Protein AF-A0A2E7XJD8-F1 (afdb_monomer)

Mean predicted aligned error: 5.03 Å

pLDDT: mean 88.44, std 6.41, range [53.47, 94.69]

Radius of gyration: 15.45 Å; Cα cont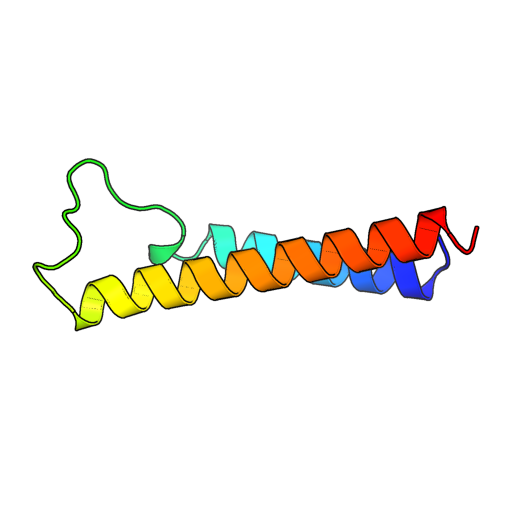acts (8 Å, |Δi|>4): 30; chains: 1; bounding box: 36×18×42 Å

Structure (mmCIF, N/CA/C/O backbone):
data_AF-A0A2E7XJD8-F1
#
_entry.id   AF-A0A2E7XJD8-F1
#
loop_
_atom_site.group_PDB
_ato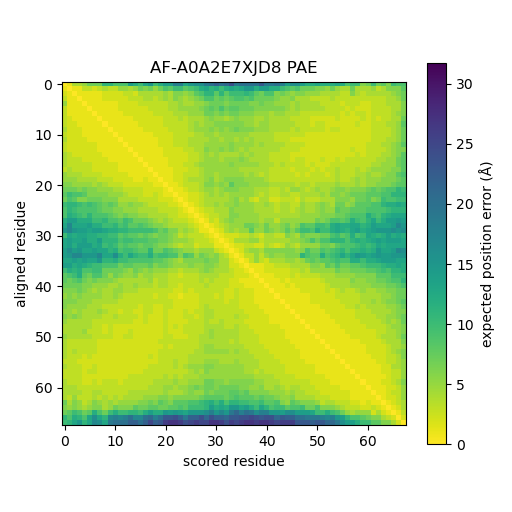m_site.id
_atom_site.type_symbol
_atom_site.label_atom_id
_atom_site.label_alt_id
_atom_site.label_comp_id
_atom_site.label_asym_id
_atom_site.label_entity_id
_atom_site.label_seq_id
_atom_site.pdbx_PDB_ins_code
_atom_site.Cartn_x
_atom_site.Cartn_y
_atom_site.Cartn_z
_atom_site.occupancy
_atom_site.B_iso_or_equiv
_atom_site.auth_seq_id
_atom_site.auth_comp_id
_atom_site.auth_asym_id
_atom_site.auth_atom_id
_atom_site.pdbx_PDB_model_num
ATOM 1 N N . MET A 1 1 ? 10.981 -0.346 -20.094 1.00 78.81 1 MET A N 1
ATOM 2 C CA . MET A 1 1 ? 11.339 -0.555 -18.670 1.00 78.81 1 MET A CA 1
ATOM 3 C C . MET A 1 1 ? 12.729 -1.175 -18.543 1.00 78.81 1 MET A C 1
ATOM 5 O O . MET A 1 1 ? 12.953 -2.283 -19.022 1.00 78.81 1 MET A O 1
ATOM 9 N N . THR A 1 2 ? 13.661 -0.467 -17.910 1.00 88.31 2 THR A N 1
ATOM 10 C CA . THR A 1 2 ? 15.047 -0.909 -17.672 1.00 88.31 2 THR A CA 1
ATOM 11 C C . THR A 1 2 ? 15.137 -1.999 -16.595 1.00 88.31 2 THR A C 1
ATOM 13 O O . THR A 1 2 ? 14.206 -2.207 -15.812 1.00 88.31 2 THR A O 1
ATOM 16 N N . LEU A 1 3 ? 16.290 -2.676 -16.492 1.00 91.56 3 LEU A N 1
ATOM 17 C CA . LEU A 1 3 ? 16.547 -3.673 -15.440 1.00 91.56 3 LEU A CA 1
ATOM 18 C C . LEU A 1 3 ? 16.409 -3.076 -14.028 1.00 91.56 3 LEU A C 1
ATOM 20 O O . LEU A 1 3 ? 15.874 -3.726 -13.131 1.00 91.56 3 LEU A O 1
ATOM 24 N N . LYS A 1 4 ? 16.846 -1.823 -13.838 1.00 89.56 4 LYS A N 1
ATOM 25 C CA . LYS A 1 4 ? 16.713 -1.092 -12.570 1.00 89.56 4 LYS A CA 1
ATOM 26 C C . LYS A 1 4 ? 15.240 -0.840 -12.222 1.00 89.56 4 LYS A C 1
ATOM 28 O O . LYS A 1 4 ? 14.837 -1.121 -11.097 1.00 89.56 4 LYS A O 1
ATOM 33 N N . GLN A 1 5 ? 14.434 -0.392 -13.189 1.00 89.25 5 GLN A N 1
ATOM 34 C CA . GLN A 1 5 ? 12.992 -0.180 -13.003 1.00 89.25 5 GLN A CA 1
ATOM 35 C C . GLN A 1 5 ? 12.261 -1.494 -12.689 1.00 89.25 5 GLN A C 1
ATOM 37 O O . GLN A 1 5 ? 11.465 -1.541 -11.759 1.00 89.25 5 GLN A O 1
ATOM 42 N N . ARG A 1 6 ? 12.583 -2.596 -13.381 1.00 90.19 6 ARG A N 1
ATOM 43 C CA . ARG A 1 6 ? 11.970 -3.911 -13.115 1.00 90.19 6 ARG A CA 1
ATOM 44 C C . ARG A 1 6 ? 12.281 -4.434 -11.707 1.00 90.19 6 ARG A C 1
ATOM 46 O O . ARG A 1 6 ? 11.402 -4.980 -11.040 1.00 90.19 6 ARG A O 1
ATOM 53 N N . ARG A 1 7 ? 13.522 -4.252 -11.238 1.00 92.94 7 ARG A N 1
ATOM 54 C CA . ARG A 1 7 ? 13.922 -4.600 -9.863 1.00 92.94 7 ARG A CA 1
ATOM 55 C C . ARG A 1 7 ? 13.155 -3.772 -8.835 1.00 92.94 7 ARG A C 1
ATOM 57 O O . ARG A 1 7 ? 12.642 -4.340 -7.878 1.00 92.94 7 ARG A O 1
ATOM 64 N N . ARG A 1 8 ? 13.032 -2.459 -9.057 1.00 92.25 8 ARG A N 1
ATOM 65 C CA . ARG A 1 8 ? 12.271 -1.571 -8.166 1.00 92.25 8 ARG A CA 1
ATOM 66 C C . ARG A 1 8 ? 10.785 -1.932 -8.136 1.00 92.25 8 ARG A C 1
ATOM 68 O O . ARG A 1 8 ? 10.235 -2.041 -7.052 1.00 92.25 8 ARG A O 1
ATOM 75 N N . HIS A 1 9 ? 10.177 -2.217 -9.285 1.00 92.56 9 HIS A N 1
ATOM 76 C CA . HIS A 1 9 ? 8.797 -2.700 -9.3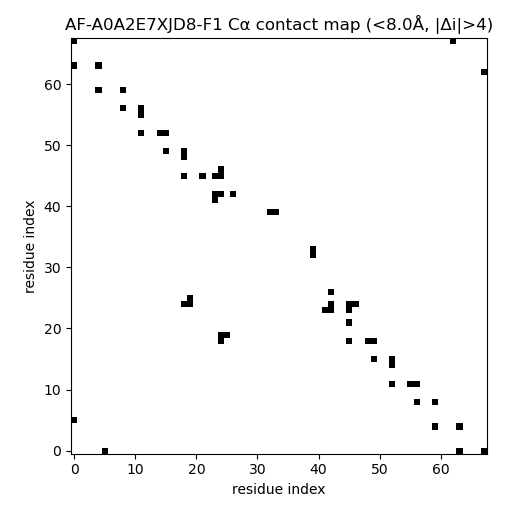60 1.00 92.56 9 HIS A CA 1
ATOM 77 C C . HIS A 1 9 ? 8.592 -3.989 -8.554 1.00 92.56 9 HIS A C 1
ATOM 79 O O . HIS A 1 9 ? 7.657 -4.091 -7.772 1.00 92.56 9 HIS A O 1
ATOM 85 N N . SER A 1 10 ? 9.496 -4.964 -8.692 1.00 93.00 10 SER A N 1
ATOM 86 C CA . SER A 1 10 ? 9.403 -6.230 -7.946 1.00 93.00 10 SER A CA 1
ATOM 87 C C . SER A 1 10 ? 9.515 -6.021 -6.430 1.00 93.00 10 SER A C 1
ATOM 89 O O . SER A 1 10 ? 8.821 -6.692 -5.673 1.00 93.00 10 SER A O 1
ATOM 91 N N . ALA A 1 11 ? 10.350 -5.073 -5.987 1.00 94.00 11 ALA A N 1
ATOM 92 C CA . ALA A 1 11 ? 10.454 -4.698 -4.576 1.00 94.00 11 ALA A CA 1
ATOM 93 C C . ALA A 1 11 ? 9.162 -4.041 -4.057 1.00 94.00 11 ALA A C 1
ATOM 95 O O . ALA A 1 11 ? 8.650 -4.458 -3.025 1.00 94.00 11 ALA A O 1
ATOM 96 N N . LEU A 1 12 ? 8.589 -3.096 -4.810 1.00 93.31 12 LEU A N 1
ATOM 97 C CA . LEU A 1 12 ? 7.325 -2.439 -4.449 1.00 93.31 12 LEU A CA 1
ATOM 98 C C . LEU A 1 12 ? 6.157 -3.432 -4.372 1.00 93.31 12 LEU A C 1
ATOM 100 O O . LEU A 1 12 ? 5.338 -3.358 -3.462 1.00 93.31 12 LEU A O 1
ATOM 104 N N . VAL A 1 13 ? 6.102 -4.408 -5.284 1.00 92.50 13 VAL A N 1
ATOM 105 C CA . VAL A 1 13 ? 5.101 -5.486 -5.232 1.00 92.50 13 VAL A CA 1
ATOM 106 C C . VAL A 1 13 ? 5.291 -6.365 -3.991 1.00 92.50 13 VAL A C 1
ATOM 108 O O . VAL A 1 13 ? 4.307 -6.722 -3.348 1.00 92.50 13 VAL A O 1
ATOM 111 N N . ALA A 1 14 ? 6.533 -6.677 -3.609 1.00 94.38 14 ALA A N 1
ATOM 112 C CA . ALA A 1 14 ? 6.802 -7.436 -2.389 1.00 94.38 14 ALA A CA 1
ATOM 113 C C . ALA A 1 14 ? 6.386 -6.666 -1.121 1.00 94.38 14 ALA A C 1
ATOM 115 O O . ALA A 1 14 ? 5.798 -7.252 -0.214 1.00 94.38 14 ALA A O 1
ATOM 116 N N . GLU A 1 15 ? 6.637 -5.355 -1.070 1.00 91.94 15 GLU A N 1
ATOM 117 C CA . GLU A 1 15 ? 6.184 -4.481 0.022 1.00 91.94 15 GLU A CA 1
ATOM 118 C C . GLU A 1 15 ? 4.649 -4.421 0.096 1.00 91.94 15 GLU A C 1
ATOM 120 O O . GLU A 1 15 ? 4.072 -4.509 1.181 1.00 91.94 15 GLU A O 1
ATOM 125 N N . LEU A 1 16 ? 3.973 -4.380 -1.054 1.00 91.75 16 LEU A N 1
ATOM 126 C CA . LEU A 1 16 ? 2.514 -4.428 -1.137 1.00 91.75 16 LEU A CA 1
ATOM 127 C C . LEU A 1 16 ? 1.944 -5.772 -0.653 1.00 91.75 16 LEU A C 1
ATOM 129 O O . LEU A 1 16 ? 0.915 -5.801 0.022 1.00 91.75 16 LEU A O 1
ATOM 133 N N . ASP A 1 17 ? 2.615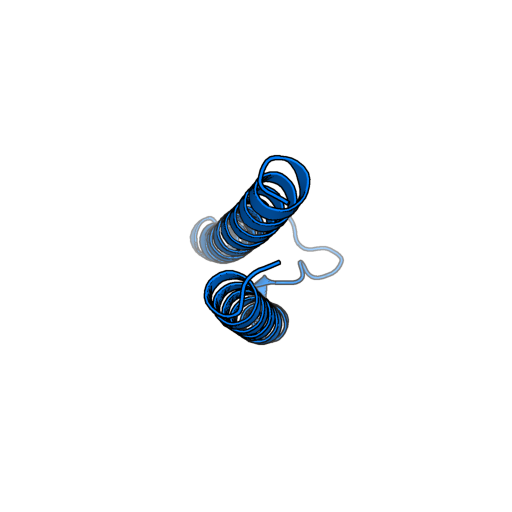 -6.889 -0.938 1.00 91.81 17 ASP A N 1
ATOM 134 C CA . ASP A 1 17 ? 2.218 -8.206 -0.429 1.00 91.81 17 ASP A CA 1
ATOM 135 C C . ASP A 1 17 ? 2.419 -8.346 1.085 1.00 91.81 17 ASP A C 1
ATOM 137 O O . ASP A 1 17 ? 1.611 -8.996 1.753 1.00 91.81 17 ASP A O 1
ATOM 141 N N . VAL A 1 18 ? 3.453 -7.715 1.649 1.00 92.38 18 VAL A N 1
ATOM 142 C CA . VAL A 1 18 ? 3.615 -7.607 3.108 1.00 92.38 18 VAL A CA 1
ATOM 143 C C . VAL A 1 18 ? 2.481 -6.775 3.701 1.00 92.38 18 VAL A C 1
ATOM 145 O O . VAL A 1 18 ? 1.863 -7.200 4.679 1.00 92.38 18 VAL A O 1
ATOM 148 N N . LEU A 1 19 ? 2.151 -5.637 3.085 1.00 90.69 19 LEU A N 1
ATOM 149 C CA . LEU A 1 19 ? 1.079 -4.769 3.558 1.00 90.69 19 LEU A CA 1
ATOM 150 C C . LEU A 1 19 ? -0.283 -5.472 3.537 1.00 90.69 19 LEU A C 1
ATOM 152 O O . LEU A 1 19 ? -1.016 -5.371 4.510 1.00 90.69 19 LEU A O 1
ATOM 156 N N . LYS A 1 20 ? -0.602 -6.264 2.508 1.00 87.81 20 LYS A N 1
ATOM 157 C CA . LYS A 1 20 ? -1.842 -7.069 2.458 1.00 87.81 20 LYS A CA 1
ATOM 158 C C . LYS A 1 20 ? -1.987 -8.073 3.603 1.00 87.81 20 LYS A C 1
ATOM 160 O O . LYS A 1 20 ? -3.097 -8.504 3.899 1.00 87.81 20 LYS A O 1
ATOM 165 N N . ARG A 1 21 ? -0.879 -8.503 4.211 1.00 89.62 21 ARG A N 1
ATOM 166 C CA . ARG A 1 21 ? -0.890 -9.404 5.376 1.00 89.62 21 ARG A CA 1
ATOM 167 C C . ARG A 1 21 ? -1.029 -8.646 6.693 1.00 89.62 21 ARG A C 1
ATOM 169 O O . ARG A 1 21 ? -1.224 -9.277 7.728 1.00 89.62 21 ARG A O 1
ATOM 176 N N . ASN A 1 22 ? -0.915 -7.318 6.669 1.00 88.50 22 ASN A N 1
ATOM 177 C CA . ASN A 1 22 ? -1.123 -6.481 7.838 1.00 88.50 22 ASN A CA 1
ATOM 178 C C . ASN A 1 22 ? -2.613 -6.531 8.236 1.00 88.50 22 ASN A C 1
ATOM 180 O O . ASN A 1 22 ? -3.462 -6.252 7.385 1.00 88.50 22 ASN A O 1
ATOM 184 N N . PRO A 1 23 ? -2.957 -6.839 9.500 1.00 86.81 23 PRO A N 1
ATOM 185 C CA . PRO A 1 23 ? -4.339 -6.823 9.985 1.00 86.81 23 PRO A CA 1
ATOM 186 C C . PRO A 1 23 ? -5.063 -5.492 9.751 1.00 86.81 23 PRO A C 1
ATOM 188 O O . PRO A 1 23 ? -6.268 -5.480 9.537 1.00 86.81 23 PRO A O 1
ATOM 191 N N . TYR A 1 24 ? -4.320 -4.384 9.728 1.00 88.06 24 TYR A N 1
ATOM 192 C CA . TYR A 1 24 ? -4.855 -3.038 9.518 1.00 88.06 24 TYR A CA 1
ATOM 193 C C . TYR A 1 24 ? -4.970 -2.651 8.035 1.00 88.06 24 TYR A C 1
ATOM 195 O O . TYR A 1 24 ? -5.350 -1.531 7.714 1.00 88.06 24 TYR A O 1
ATOM 203 N N . SER A 1 25 ? -4.655 -3.563 7.108 1.00 84.69 25 SER A N 1
ATOM 204 C CA . SER A 1 25 ? -4.835 -3.329 5.665 1.00 84.69 25 SER A CA 1
ATOM 205 C C . SER A 1 25 ? -6.281 -3.482 5.197 1.00 84.69 25 SER A C 1
ATOM 207 O O . SER A 1 25 ? -6.624 -3.065 4.090 1.00 84.69 25 SER A O 1
ATOM 209 N N . GLN A 1 26 ? -7.135 -4.083 6.026 1.00 84.69 26 GLN A N 1
ATOM 210 C CA . GLN A 1 26 ? -8.554 -4.250 5.759 1.00 84.69 26 GLN A CA 1
ATOM 211 C C . GLN A 1 26 ? -9.343 -3.816 6.982 1.00 84.69 26 GLN A C 1
ATOM 213 O O . GLN A 1 26 ? -9.185 -4.367 8.066 1.00 84.69 26 GLN A O 1
ATOM 218 N N . VAL A 1 27 ? -10.221 -2.838 6.787 1.00 84.88 27 VAL A N 1
ATOM 219 C CA . VAL A 1 27 ? -11.120 -2.377 7.841 1.00 84.88 27 VAL A CA 1
ATOM 220 C C . VAL A 1 27 ? -12.224 -3.427 8.025 1.00 84.88 27 VAL A C 1
ATOM 222 O O . VAL A 1 27 ? -12.911 -3.758 7.049 1.00 84.88 27 VAL A O 1
ATOM 225 N N . PRO A 1 28 ? -12.410 -3.982 9.237 1.00 85.12 28 PRO A N 1
ATOM 226 C CA . PRO A 1 28 ? -13.469 -4.944 9.508 1.00 85.12 28 PRO A CA 1
ATOM 227 C C . PRO A 1 28 ? -14.854 -4.366 9.204 1.00 85.12 28 PRO A C 1
ATOM 229 O O . PRO A 1 28 ? -15.115 -3.176 9.386 1.00 85.12 28 PRO A O 1
ATOM 232 N N . LYS A 1 29 ? -15.787 -5.225 8.777 1.00 81.19 29 LYS A N 1
ATOM 233 C CA . LYS A 1 29 ? -17.181 -4.805 8.587 1.00 81.19 29 LYS A CA 1
ATOM 234 C C . LYS A 1 29 ? -17.774 -4.383 9.932 1.00 81.19 29 LYS A C 1
ATOM 236 O O . LYS A 1 29 ? -17.880 -5.208 10.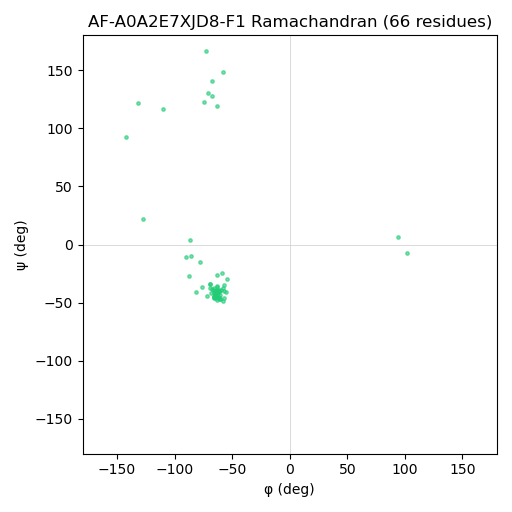832 1.00 81.19 29 LYS A O 1
ATOM 241 N N . GLY A 1 30 ? -18.192 -3.122 10.024 1.00 82.38 30 GLY A N 1
ATOM 242 C CA . GLY A 1 30 ? -18.767 -2.543 11.241 1.00 82.38 30 GLY A CA 1
ATOM 243 C C . GLY A 1 30 ? -17.766 -1.815 12.139 1.00 82.38 30 GLY A C 1
ATOM 244 O O . GLY A 1 30 ? -18.153 -1.404 13.224 1.00 82.38 30 GLY A O 1
ATOM 245 N N . TYR A 1 31 ? -16.513 -1.645 11.706 1.00 84.56 31 TYR A N 1
ATOM 246 C CA . TYR A 1 31 ? -15.575 -0.758 12.390 1.00 84.56 31 TYR A CA 1
ATOM 247 C C . TYR A 1 31 ? -15.968 0.713 12.178 1.00 84.56 31 TYR A C 1
ATOM 249 O O . TYR A 1 31 ? -16.190 1.135 11.038 1.00 84.56 31 TYR A O 1
ATOM 257 N N . THR A 1 32 ? -16.032 1.479 13.268 1.00 85.75 32 THR A N 1
ATOM 258 C CA . THR A 1 32 ? -16.364 2.908 13.260 1.00 85.75 32 THR A CA 1
ATOM 259 C C . THR A 1 32 ? -15.125 3.713 13.620 1.00 85.75 32 THR A C 1
ATOM 261 O O . THR A 1 32 ? -14.613 3.618 14.732 1.00 85.75 32 THR A O 1
ATOM 264 N N . PHE A 1 33 ? -14.659 4.534 12.681 1.00 86.00 33 PHE A N 1
ATOM 265 C CA . PHE A 1 33 ? -13.580 5.481 12.947 1.00 86.00 33 PHE A CA 1
ATOM 266 C C . PHE A 1 33 ? -14.046 6.574 13.918 1.00 86.00 33 PHE A C 1
ATOM 268 O O . PHE A 1 33 ? -15.165 7.076 13.801 1.00 86.00 33 PHE A O 1
ATOM 275 N N . GLY A 1 34 ? -13.170 6.976 14.835 1.00 84.25 34 GLY A N 1
ATOM 276 C CA . GLY A 1 34 ? -13.388 8.031 15.825 1.00 84.25 34 GLY A CA 1
ATOM 277 C C . GLY A 1 34 ? -13.714 7.530 17.233 1.00 84.25 34 GLY A C 1
ATOM 278 O O . GLY A 1 34 ? -13.767 8.339 18.155 1.00 84.25 34 GLY A O 1
ATOM 279 N N . GLU A 1 35 ? -13.918 6.223 17.423 1.00 85.06 35 GLU A N 1
ATOM 280 C CA . GLU A 1 35 ? -14.160 5.634 18.751 1.00 85.06 35 GLU A CA 1
ATOM 281 C C . GLU A 1 35 ? -12.856 5.269 19.479 1.00 85.06 35 GLU A C 1
ATOM 283 O O . GLU A 1 35 ? -12.815 5.275 20.710 1.00 85.06 35 GLU A O 1
ATOM 288 N N . ASN A 1 36 ? -11.783 4.982 18.734 1.00 86.44 36 ASN A N 1
ATOM 289 C CA . ASN A 1 36 ? -10.482 4.612 19.283 1.00 86.44 36 ASN A CA 1
ATOM 290 C C . ASN A 1 36 ? -9.344 5.212 18.448 1.00 86.44 36 ASN A C 1
ATOM 292 O O . ASN A 1 36 ? -8.865 4.600 17.494 1.00 86.44 36 ASN A O 1
ATOM 296 N N . GLU A 1 37 ? -8.871 6.396 18.842 1.00 87.44 37 GLU A N 1
ATOM 297 C CA . GLU A 1 37 ? -7.826 7.132 18.116 1.00 87.44 37 GLU A CA 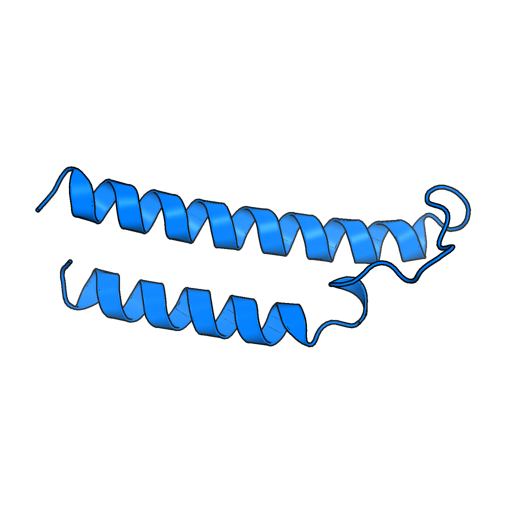1
ATOM 298 C C . GLU A 1 37 ? -6.526 6.328 17.936 1.00 87.44 37 GLU A C 1
ATOM 300 O O . GLU A 1 37 ? -5.865 6.441 16.902 1.00 87.44 37 GLU A O 1
ATOM 305 N N . GLU A 1 38 ? -6.149 5.491 18.911 1.00 86.75 38 GLU A N 1
ATOM 306 C CA . GLU A 1 38 ? -4.946 4.655 18.803 1.00 86.75 38 GLU A CA 1
ATOM 307 C C . GLU A 1 38 ? -5.094 3.550 17.756 1.00 86.75 38 GLU A C 1
ATOM 309 O O . GLU A 1 38 ? -4.119 3.160 17.111 1.00 86.75 38 GLU A O 1
ATOM 314 N N . GLU A 1 39 ? -6.300 3.017 17.597 1.00 85.19 39 GLU A N 1
ATOM 315 C CA . GLU A 1 39 ? -6.600 1.969 16.627 1.00 85.19 39 GLU A CA 1
ATOM 316 C C . GLU A 1 39 ? -6.827 2.556 15.232 1.00 85.19 39 GLU A C 1
ATOM 318 O O . GLU A 1 39 ? -6.247 2.069 14.259 1.00 85.19 39 GLU A O 1
ATOM 323 N N . ASP A 1 40 ? -7.523 3.689 15.148 1.00 89.75 40 ASP A N 1
ATOM 324 C CA . ASP A 1 40 ? -7.685 4.479 13.926 1.00 89.75 40 ASP A CA 1
ATOM 325 C C . ASP A 1 40 ? -6.340 4.889 13.337 1.00 89.75 40 ASP A C 1
ATOM 327 O O . ASP A 1 40 ? -6.139 4.824 12.122 1.00 89.75 40 ASP A O 1
ATOM 331 N N . LYS A 1 41 ? -5.383 5.261 14.193 1.00 90.94 41 LYS A N 1
ATOM 332 C CA . LYS A 1 41 ? -4.029 5.593 13.758 1.00 90.94 41 LYS A CA 1
ATOM 333 C C . LYS A 1 41 ? -3.355 4.423 13.045 1.00 90.94 41 LYS A C 1
ATOM 335 O O . LYS A 1 41 ? -2.716 4.640 12.025 1.00 90.94 41 LYS A O 1
ATOM 340 N N . LYS A 1 42 ? -3.543 3.183 13.509 1.00 90.00 42 LYS A N 1
ATOM 341 C CA . LYS A 1 42 ? -2.941 1.997 12.870 1.00 90.00 42 LYS A CA 1
ATOM 342 C C . LYS A 1 42 ? -3.533 1.731 11.488 1.00 90.00 42 LYS A C 1
ATOM 344 O O . LYS A 1 42 ? -2.797 1.362 10.574 1.00 90.00 42 LYS A O 1
ATOM 349 N N . TYR A 1 43 ? -4.839 1.946 11.321 1.00 90.69 43 TYR A N 1
ATOM 350 C CA . TYR A 1 43 ? -5.481 1.890 10.006 1.00 90.69 43 TYR A CA 1
ATOM 351 C C . TYR A 1 43 ? -4.981 3.013 9.094 1.00 90.69 43 TYR A C 1
ATOM 353 O O . TYR A 1 43 ? -4.612 2.750 7.952 1.00 90.69 43 TYR A O 1
ATOM 361 N N . ASN A 1 44 ? -4.894 4.243 9.603 1.00 90.38 44 ASN A N 1
ATOM 362 C CA . ASN A 1 44 ? -4.367 5.377 8.846 1.00 90.38 44 ASN A CA 1
ATOM 363 C C . ASN A 1 44 ? -2.912 5.154 8.413 1.00 90.38 44 ASN A C 1
ATOM 365 O O . ASN A 1 44 ? -2.592 5.373 7.250 1.00 90.38 44 ASN A O 1
ATOM 369 N N . ASP A 1 45 ? -2.055 4.634 9.291 1.00 91.94 45 ASP A N 1
ATOM 370 C CA . ASP A 1 45 ? -0.662 4.312 8.969 1.00 91.94 45 ASP A CA 1
ATOM 371 C C . ASP A 1 45 ? -0.576 3.247 7.855 1.00 91.94 45 ASP A C 1
ATOM 373 O O . ASP A 1 45 ? 0.245 3.348 6.935 1.00 91.94 45 ASP A O 1
ATOM 377 N N . ALA A 1 46 ? -1.455 2.238 7.886 1.00 91.00 46 ALA A N 1
ATOM 378 C CA . ALA A 1 46 ? -1.545 1.232 6.829 1.00 91.00 46 ALA A CA 1
ATOM 379 C C . ALA A 1 46 ? -2.033 1.831 5.496 1.00 91.00 46 ALA A C 1
ATOM 381 O O . ALA A 1 46 ? -1.497 1.485 4.439 1.00 91.00 46 ALA A O 1
ATOM 382 N N . PHE A 1 47 ? -2.998 2.755 5.529 1.00 90.62 47 PHE A N 1
ATOM 383 C CA . PHE A 1 47 ? -3.481 3.457 4.338 1.00 90.62 47 PHE A CA 1
ATOM 384 C C . PHE A 1 47 ? -2.442 4.410 3.746 1.00 90.62 47 PHE A C 1
ATOM 386 O O . PHE A 1 47 ? -2.269 4.424 2.528 1.00 90.62 47 PHE A O 1
ATOM 393 N N . GLU A 1 48 ? -1.712 5.156 4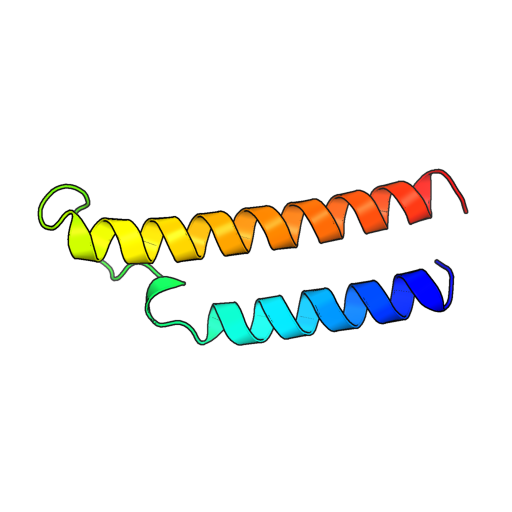.572 1.00 93.12 48 GLU A N 1
ATOM 394 C CA . GLU A 1 48 ? -0.621 6.024 4.116 1.00 93.12 48 GLU A CA 1
ATOM 395 C C . GLU A 1 48 ? 0.512 5.201 3.492 1.00 93.12 48 GLU A C 1
ATOM 397 O O . GLU A 1 48 ? 1.024 5.544 2.423 1.00 93.12 48 GLU A O 1
ATOM 402 N N . THR A 1 49 ? 0.837 4.047 4.084 1.00 92.06 49 THR A N 1
ATOM 403 C CA . THR A 1 49 ? 1.798 3.106 3.491 1.00 92.06 49 THR A CA 1
ATOM 404 C C . THR A 1 49 ? 1.308 2.604 2.130 1.00 92.06 49 THR A C 1
ATOM 406 O O . THR A 1 49 ? 2.068 2.603 1.161 1.00 92.06 49 THR A O 1
ATOM 409 N N . LEU A 1 50 ? 0.029 2.221 2.017 1.00 92.00 50 LEU A N 1
ATOM 410 C CA . LEU A 1 50 ? -0.560 1.783 0.747 1.00 92.00 50 LEU A CA 1
ATOM 411 C C . LEU A 1 50 ? -0.493 2.885 -0.312 1.00 92.00 50 LEU A C 1
ATOM 413 O O . LEU A 1 50 ? -0.081 2.629 -1.443 1.00 92.00 50 LEU A O 1
ATOM 417 N N . LYS A 1 51 ? -0.883 4.107 0.058 1.00 93.31 51 LYS A N 1
ATOM 418 C CA . LYS A 1 51 ? -0.872 5.280 -0.817 1.00 93.31 51 LYS A CA 1
ATOM 419 C C . LYS A 1 51 ? 0.529 5.549 -1.355 1.00 93.31 51 LYS A C 1
ATOM 421 O O . LYS A 1 51 ? 0.690 5.663 -2.566 1.00 93.31 51 LYS A O 1
ATOM 426 N N . SER A 1 52 ? 1.538 5.551 -0.482 1.00 94.25 52 SER A N 1
ATOM 427 C CA . SER A 1 52 ? 2.933 5.745 -0.886 1.00 94.25 52 SER A CA 1
ATOM 428 C C . SER A 1 52 ? 3.422 4.656 -1.847 1.00 94.25 52 SER A C 1
ATOM 430 O O . SER A 1 52 ? 4.111 4.957 -2.821 1.00 94.25 52 SER A O 1
ATOM 432 N N . LEU A 1 53 ? 3.058 3.388 -1.621 1.00 92.75 53 LEU A N 1
ATOM 433 C CA . LEU A 1 53 ? 3.433 2.290 -2.519 1.00 92.75 53 LEU A CA 1
ATOM 434 C C . LEU A 1 53 ? 2.792 2.426 -3.904 1.00 92.75 53 LEU A C 1
ATOM 436 O O . LEU A 1 53 ? 3.460 2.208 -4.915 1.00 92.75 53 LEU A O 1
ATOM 440 N N . VAL A 1 54 ? 1.509 2.793 -3.957 1.00 92.38 54 VAL A N 1
ATOM 441 C CA . VAL A 1 54 ? 0.784 3.009 -5.218 1.00 92.38 54 VAL A CA 1
ATOM 442 C C . VAL A 1 54 ? 1.356 4.202 -5.979 1.00 92.38 54 VAL A C 1
ATOM 444 O O . VAL A 1 54 ? 1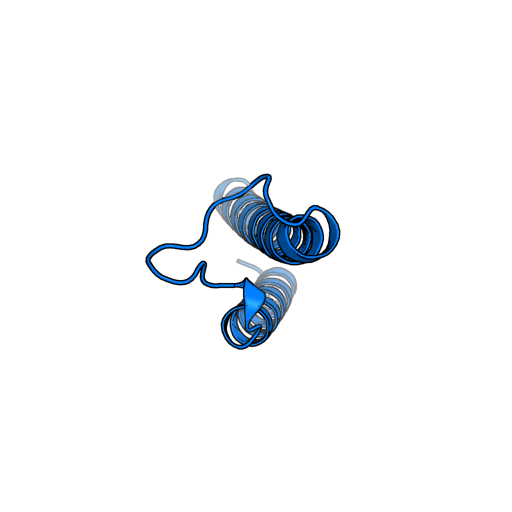.555 4.107 -7.187 1.00 92.38 54 VAL A O 1
ATOM 447 N N . GLU A 1 55 ? 1.676 5.294 -5.287 1.00 94.69 55 GLU A N 1
ATOM 448 C CA . GLU A 1 55 ? 2.297 6.475 -5.888 1.00 94.69 55 GLU A CA 1
ATOM 449 C C . GLU A 1 55 ? 3.670 6.141 -6.483 1.00 94.69 55 GLU A C 1
ATOM 451 O O . GLU A 1 55 ? 3.917 6.423 -7.652 1.00 94.69 55 GLU A O 1
ATOM 456 N N . GLN A 1 56 ? 4.518 5.412 -5.753 1.00 92.94 56 GLN A N 1
ATOM 457 C CA . GLN A 1 56 ? 5.818 4.965 -6.265 1.00 92.94 56 GLN A CA 1
ATOM 458 C C . GLN A 1 56 ? 5.705 4.008 -7.461 1.00 92.94 56 GLN A C 1
ATOM 460 O O . GLN A 1 56 ? 6.547 4.041 -8.363 1.00 92.94 56 GLN A O 1
ATOM 465 N N . LEU A 1 57 ? 4.692 3.133 -7.483 1.00 92.44 57 LEU A N 1
ATOM 466 C CA . LEU A 1 57 ? 4.409 2.285 -8.644 1.00 92.44 57 LEU A CA 1
ATOM 467 C C . LEU A 1 57 ? 3.980 3.135 -9.843 1.00 92.44 57 LEU A C 1
ATOM 469 O O . LEU A 1 57 ? 4.499 2.932 -10.939 1.00 92.44 57 LEU A O 1
ATOM 473 N N . HIS A 1 58 ? 3.102 4.114 -9.623 1.00 92.12 58 HIS A N 1
ATOM 474 C CA . HIS A 1 58 ? 2.634 5.021 -10.663 1.00 92.12 58 HIS A CA 1
ATOM 475 C C . HIS A 1 58 ? 3.769 5.875 -11.242 1.00 92.12 58 HIS A C 1
ATOM 477 O O . HIS A 1 58 ? 3.932 5.928 -12.457 1.00 92.12 58 HIS A O 1
ATOM 483 N N . GLU A 1 59 ? 4.608 6.484 -10.402 1.00 92.94 59 GLU A N 1
ATOM 484 C CA . GLU A 1 59 ? 5.798 7.229 -10.838 1.00 92.94 59 GLU A CA 1
ATOM 485 C C . GLU A 1 59 ? 6.721 6.364 -11.697 1.00 92.94 59 GLU A C 1
ATOM 487 O O . GLU A 1 59 ? 7.265 6.805 -12.711 1.00 92.94 59 GLU A O 1
ATOM 492 N N . LEU A 1 60 ? 6.889 5.103 -11.302 1.00 91.31 60 LEU A N 1
ATOM 493 C CA . LEU A 1 60 ? 7.724 4.158 -12.015 1.00 91.31 60 LEU A CA 1
ATOM 494 C C . LEU A 1 60 ? 7.112 3.769 -13.370 1.00 91.31 60 LEU A C 1
ATOM 496 O O . LEU A 1 60 ? 7.854 3.645 -14.343 1.00 91.31 60 LEU A O 1
ATOM 500 N N . GLU A 1 61 ? 5.790 3.633 -13.466 1.00 88.94 61 GLU A N 1
ATOM 501 C CA . GLU A 1 61 ? 5.071 3.448 -14.734 1.00 88.94 61 GLU A CA 1
ATOM 502 C C . GLU A 1 61 ? 5.166 4.679 -15.643 1.00 88.94 61 GLU A C 1
ATOM 504 O O . GLU A 1 61 ? 5.478 4.540 -16.827 1.00 88.94 61 GLU A O 1
ATOM 509 N N . VAL A 1 62 ? 4.975 5.884 -15.098 1.00 90.81 62 VAL A N 1
ATOM 510 C CA . VAL A 1 62 ? 5.118 7.152 -15.831 1.00 90.81 62 VAL A CA 1
ATOM 511 C C . VAL A 1 62 ? 6.542 7.295 -16.367 1.00 90.81 62 VAL A C 1
ATOM 513 O O . VAL A 1 62 ? 6.728 7.525 -17.558 1.00 90.81 62 VAL A O 1
ATOM 516 N N . ALA A 1 63 ? 7.562 7.032 -15.547 1.00 88.88 63 ALA A N 1
ATOM 517 C CA . ALA A 1 63 ? 8.960 7.053 -15.976 1.00 88.88 63 ALA A CA 1
ATOM 518 C C . ALA A 1 63 ? 9.285 5.996 -17.049 1.00 88.88 63 ALA A C 1
ATOM 520 O O . ALA A 1 63 ? 10.233 6.157 -17.818 1.00 88.88 63 ALA A O 1
ATOM 521 N N . VAL A 1 64 ? 8.540 4.888 -17.096 1.00 86.25 64 VAL A N 1
ATOM 522 C CA . VAL A 1 64 ? 8.649 3.895 -18.175 1.00 86.25 64 VAL A CA 1
ATOM 523 C C . VAL A 1 64 ? 7.965 4.384 -19.450 1.00 86.25 64 VAL A C 1
ATOM 525 O O . VAL A 1 64 ? 8.470 4.090 -20.530 1.00 86.25 64 VAL A O 1
ATOM 528 N N . ARG A 1 65 ? 6.842 5.098 -19.332 1.00 82.69 65 ARG A N 1
ATOM 529 C CA . ARG A 1 65 ? 6.078 5.644 -20.460 1.00 82.69 65 ARG A CA 1
ATOM 530 C C . ARG A 1 65 ? 6.783 6.821 -21.129 1.00 82.69 65 ARG A C 1
ATOM 532 O O . ARG A 1 65 ? 6.840 6.868 -22.351 1.00 82.69 65 ARG A O 1
ATOM 539 N N . ASP A 1 66 ? 7.316 7.738 -20.332 1.00 80.56 66 ASP A N 1
ATOM 540 C CA . ASP A 1 66 ? 7.867 9.010 -20.809 1.00 80.56 66 ASP A CA 1
ATOM 541 C C . ASP A 1 66 ? 9.369 8.921 -21.154 1.00 80.56 66 ASP A C 1
ATOM 543 O O . ASP A 1 66 ? 9.923 9.835 -21.759 1.00 80.56 66 ASP A O 1
ATOM 547 N N . GLY A 1 67 ? 10.035 7.819 -20.785 1.00 63.97 67 GLY A N 1
ATOM 548 C CA . GLY A 1 67 ? 11.466 7.572 -21.023 1.00 63.97 67 GLY A CA 1
ATOM 549 C C . GLY A 1 67 ? 11.777 6.236 -21.707 1.00 63.97 67 GLY A C 1
ATOM 550 O O . GLY A 1 67 ? 12.880 5.710 -21.529 1.00 63.97 67 GLY A O 1
ATOM 551 N N . GLY A 1 68 ? 10.791 5.655 -22.401 1.00 53.47 68 GLY A N 1
ATOM 552 C CA . GLY A 1 68 ? 10.927 4.450 -23.228 1.00 53.47 68 GLY A CA 1
ATOM 553 C C . GLY A 1 68 ? 11.450 4.744 -24.626 1.00 53.47 68 GLY A C 1
ATOM 554 O O . GLY A 1 68 ? 11.006 5.752 -25.215 1.00 53.47 68 GLY A O 1
#

Foldseek 3Di:
DDPVLVVVLVVLVVLVVVLVPDPLLDDDVPDDPPPDPVSNVSNVVSVVSVVVSVVVNVVSVVCVVVVD

Secondary structure (DSSP, 8-state):
--HHHHHHHHHHHHHHHHHHTSGGGSPPTT--TTS-HHHHHHHHHHHHHHHHHHHHHHHHHHHHHH--

Solvent-accessible surface area (backbone atoms only — not comparable to full-atom values): 3981 Å² total; per-residue (Å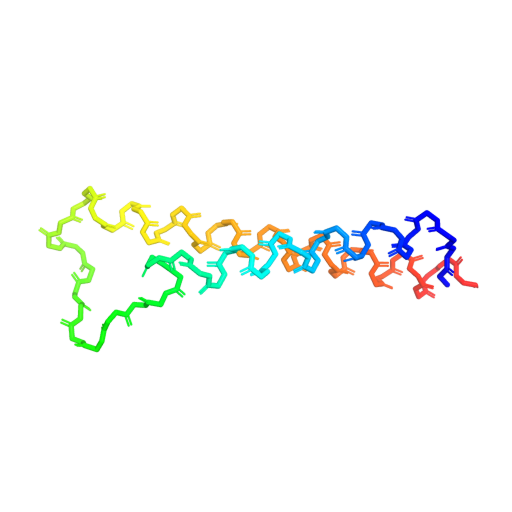²): 110,53,75,69,54,52,52,50,52,55,50,51,52,51,52,50,56,53,45,69,70,38,76,46,60,54,84,61,94,86,69,68,85,82,80,44,67,77,59,44,47,49,34,49,53,40,49,52,52,48,51,53,50,51,50,56,50,48,53,52,50,49,54,32,67,80,67,101

Nearest PDB structures (foldseek):
  8to0-assembly1_AG  TM=4.749E-01  e=6.824E+00  Mus musculus

Sequence (68 aa):
MTLKQRRRHSALVAELDVLKRNPYSQVPKGYTFGENEEEDKKYNDAFETLKSLVEQLHELEVAVRDGG